Protein AF-A0A3M1I1Z7-F1 (afdb_monomer_lite)

Secondary structure (DSSP, 8-state):
-----PPPPHHHHHTT-------IIIIIB-S--EE-TTS-EE--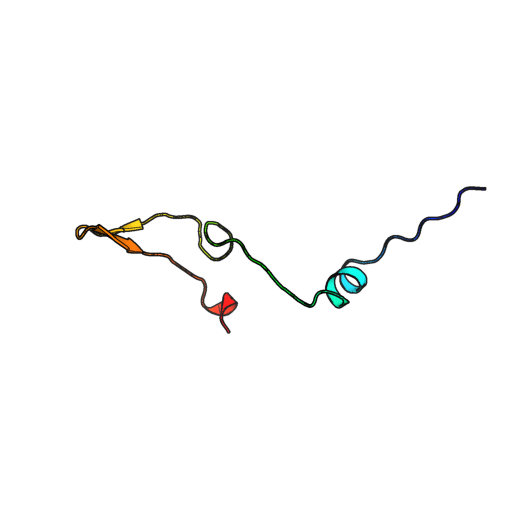B-GGGT-

Structure (mmCIF, N/CA/C/O backbone):
data_AF-A0A3M1I1Z7-F1
#
_entry.id   AF-A0A3M1I1Z7-F1
#
loop_
_atom_site.group_PDB
_atom_site.id
_atom_site.type_symbol
_atom_site.label_atom_id
_atom_site.label_alt_id
_atom_site.label_comp_id
_atom_site.label_asym_id
_atom_site.label_entity_id
_atom_site.label_seq_id
_atom_site.pdbx_PDB_ins_code
_atom_site.Cartn_x
_atom_site.Cartn_y
_atom_site.Cartn_z
_atom_site.occupancy
_atom_site.B_iso_or_equiv
_atom_site.auth_seq_id
_atom_site.auth_comp_id
_atom_site.auth_asym_id
_atom_site.auth_atom_id
_atom_site.pdbx_PDB_model_num
ATOM 1 N N . MET A 1 1 ? -21.664 29.903 28.341 1.00 49.69 1 MET A N 1
ATOM 2 C CA . MET A 1 1 ? -21.172 28.523 28.561 1.00 49.69 1 MET A CA 1
ATOM 3 C C . MET A 1 1 ? -20.654 27.960 27.241 1.00 49.69 1 MET A C 1
ATOM 5 O O . MET A 1 1 ? -21.449 27.774 26.332 1.00 49.69 1 MET A O 1
ATOM 9 N N . LYS A 1 2 ? -19.338 27.750 27.090 1.00 52.78 2 LYS A N 1
ATOM 10 C CA . LYS A 1 2 ? -18.766 27.041 25.929 1.00 52.78 2 LYS A CA 1
ATOM 11 C C . LYS A 1 2 ? -18.780 25.546 26.238 1.00 52.78 2 LYS A C 1
ATOM 13 O O . LYS A 1 2 ? -18.093 25.109 27.154 1.00 52.78 2 LYS A O 1
ATOM 18 N N . ILE A 1 3 ? -19.576 24.780 25.499 1.00 63.81 3 ILE A N 1
ATOM 19 C CA . ILE A 1 3 ? -19.542 23.317 25.546 1.00 63.81 3 ILE A CA 1
ATOM 20 C C . ILE A 1 3 ? -18.194 22.894 24.948 1.00 63.81 3 ILE A C 1
ATOM 22 O O . ILE A 1 3 ? -17.929 23.143 23.773 1.00 63.81 3 ILE A O 1
ATOM 26 N N . LEU A 1 4 ? -17.313 22.315 25.763 1.00 68.50 4 LEU A N 1
ATOM 27 C CA . LEU A 1 4 ? -16.048 21.745 25.300 1.00 68.50 4 LEU A CA 1
ATOM 28 C C . LEU A 1 4 ? -16.358 20.500 24.457 1.00 68.50 4 LEU A C 1
ATOM 30 O O . LEU A 1 4 ? -16.630 19.428 24.991 1.00 68.50 4 LEU A O 1
ATOM 34 N N . GLN A 1 5 ? -16.343 20.635 23.130 1.00 72.69 5 GLN A N 1
ATOM 35 C CA . GLN A 1 5 ? -16.425 19.485 22.229 1.00 72.69 5 GLN A CA 1
ATOM 36 C C . GLN A 1 5 ? -15.131 18.666 22.332 1.00 72.69 5 GLN A C 1
ATOM 38 O O . GLN A 1 5 ? -14.079 19.075 21.836 1.00 72.69 5 GLN A O 1
ATOM 43 N N . ARG A 1 6 ? -15.195 17.493 22.973 1.00 85.75 6 ARG A N 1
ATOM 44 C CA . ARG A 1 6 ? -14.072 16.547 23.011 1.00 85.75 6 ARG A CA 1
ATOM 45 C C . ARG A 1 6 ? -13.844 15.972 21.613 1.00 85.75 6 ARG A C 1
ATOM 47 O O . ARG A 1 6 ? -14.702 15.283 21.068 1.00 85.75 6 ARG A O 1
ATOM 54 N N . ARG A 1 7 ? -12.662 16.218 21.047 1.00 87.06 7 ARG A N 1
ATOM 55 C CA . ARG A 1 7 ? -12.197 15.518 19.843 1.00 87.06 7 ARG A CA 1
ATOM 56 C C . ARG A 1 7 ? -11.677 14.136 20.225 1.00 87.06 7 ARG A C 1
ATOM 58 O O . ARG A 1 7 ? -10.933 14.001 21.191 1.00 87.06 7 ARG A O 1
ATOM 65 N N . LEU A 1 8 ? -12.047 13.127 19.441 1.00 90.44 8 LEU A N 1
ATOM 66 C CA . LEU A 1 8 ? -11.442 11.799 19.534 1.00 90.44 8 LEU A CA 1
ATOM 67 C C . LEU A 1 8 ? -9.962 11.872 19.140 1.00 90.44 8 LEU A C 1
ATOM 69 O O . LEU A 1 8 ? -9.608 12.528 18.152 1.00 90.44 8 LEU A O 1
ATOM 73 N N . SER A 1 9 ? -9.123 11.158 19.880 1.00 94.81 9 SER A N 1
ATOM 74 C CA . SER A 1 9 ? -7.743 10.862 19.507 1.00 94.81 9 SER A CA 1
ATOM 75 C C . SER A 1 9 ? -7.691 10.009 18.237 1.00 94.81 9 SER A C 1
ATOM 77 O O . SER A 1 9 ? -8.658 9.342 17.862 1.00 94.81 9 SER A O 1
ATOM 79 N N . LEU A 1 10 ? -6.542 10.002 17.559 1.00 94.69 10 LEU A N 1
ATOM 80 C CA . LEU A 1 10 ? -6.350 9.189 16.357 1.00 94.69 10 LEU A CA 1
ATOM 81 C C . LEU A 1 10 ? -6.544 7.689 16.641 1.00 94.69 10 LEU A C 1
ATOM 83 O O . LEU A 1 10 ? -7.202 7.002 15.866 1.00 94.69 10 LEU A O 1
ATOM 87 N N . LYS A 1 11 ? -6.065 7.206 17.795 1.00 96.44 11 LYS A N 1
ATOM 88 C CA . LYS A 1 11 ? -6.224 5.810 18.231 1.00 96.44 11 LYS A CA 1
ATOM 89 C C . LYS A 1 11 ? -7.698 5.430 18.410 1.00 96.44 11 LYS A C 1
ATOM 91 O O . LYS A 1 11 ? -8.117 4.373 17.950 1.00 96.44 11 LYS A O 1
ATOM 96 N N . GLU A 1 12 ? -8.497 6.313 19.014 1.00 95.81 12 GLU A N 1
ATOM 97 C CA . GLU A 1 12 ? -9.947 6.113 19.171 1.00 95.81 12 GLU A CA 1
ATOM 98 C C . GLU A 1 12 ? -10.691 6.119 17.825 1.00 95.81 12 GLU A C 1
ATOM 100 O O . GLU A 1 12 ? -11.704 5.434 17.681 1.00 95.81 12 GLU A O 1
ATOM 105 N N . LYS A 1 13 ? -10.207 6.888 16.840 1.00 93.50 13 LYS A N 1
ATOM 106 C CA . LYS A 1 13 ? -10.780 6.923 15.486 1.00 93.50 13 LYS A CA 1
ATOM 107 C C . LYS A 1 13 ? -10.453 5.653 14.699 1.00 93.50 13 LYS A C 1
ATOM 109 O O . LYS A 1 13 ? -11.365 5.029 14.165 1.00 93.50 13 LYS A O 1
ATOM 114 N N . ILE A 1 14 ? -9.177 5.264 14.653 1.00 96.38 14 ILE A N 1
ATOM 115 C CA . ILE A 1 14 ? -8.709 4.107 13.873 1.00 96.38 14 ILE A CA 1
ATOM 116 C C . ILE A 1 14 ? -9.226 2.790 14.466 1.00 96.38 14 ILE A C 1
ATOM 118 O O . ILE A 1 14 ? -9.565 1.883 13.716 1.00 96.38 14 ILE A O 1
ATOM 122 N N . GLY A 1 15 ? -9.392 2.694 15.792 1.00 96.62 15 GLY A N 1
ATOM 123 C CA . GLY A 1 15 ? -9.854 1.466 16.456 1.00 96.62 15 GLY A CA 1
ATOM 124 C C . GLY A 1 15 ? -11.255 0.973 16.059 1.00 96.62 15 GLY A C 1
ATOM 125 O O . GLY A 1 15 ? -11.641 -0.121 16.456 1.00 96.62 15 GLY A O 1
ATOM 126 N N . LYS A 1 16 ? -12.028 1.757 15.295 1.00 95.38 16 LYS A N 1
ATOM 127 C CA . LYS A 1 16 ? -13.356 1.377 14.778 1.00 95.38 16 LYS A CA 1
ATOM 128 C C . LYS A 1 16 ? -13.345 0.958 13.304 1.00 95.38 16 LYS A C 1
ATOM 130 O O . LYS A 1 16 ? -14.389 0.568 12.784 1.00 95.38 16 LYS A O 1
ATOM 135 N N . VAL A 1 17 ? -12.210 1.085 12.617 1.00 95.94 17 VAL A N 1
ATOM 136 C CA . VAL A 1 17 ? -12.085 0.773 11.190 1.00 95.94 17 VAL A CA 1
ATOM 137 C C . VAL A 1 17 ? -12.189 -0.740 10.993 1.00 95.94 17 VAL A C 1
ATOM 139 O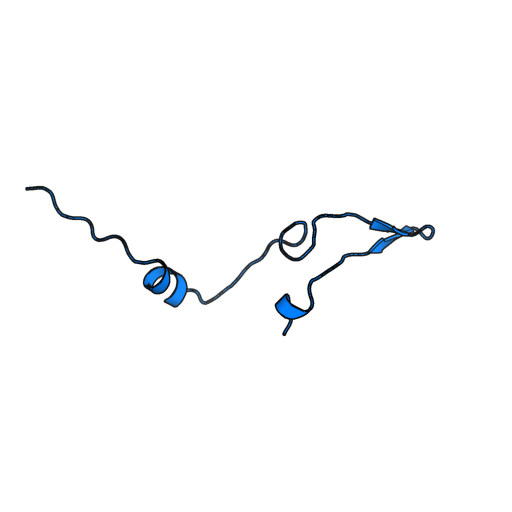 O . VAL A 1 17 ? -11.508 -1.509 11.663 1.00 95.94 17 VAL A O 1
ATOM 142 N N . ARG A 1 18 ? -13.067 -1.166 10.079 1.00 97.69 18 ARG A N 1
ATOM 143 C CA . ARG A 1 18 ? -13.299 -2.584 9.734 1.00 97.69 18 ARG A CA 1
ATOM 144 C C . ARG A 1 18 ? -12.960 -2.920 8.282 1.00 97.69 18 ARG A C 1
ATOM 146 O O . ARG A 1 18 ? -13.076 -4.072 7.884 1.00 97.69 18 ARG A O 1
ATOM 153 N N . LEU A 1 19 ? -12.596 -1.908 7.501 1.00 97.62 19 LEU A N 1
ATOM 154 C CA . LEU A 1 19 ? -12.257 -2.004 6.091 1.00 97.62 19 LEU A CA 1
ATOM 155 C C . LEU A 1 19 ? -11.162 -0.983 5.796 1.00 97.62 19 LEU A C 1
ATOM 157 O O . LEU A 1 19 ? -11.278 0.172 6.205 1.00 97.62 19 LEU A O 1
ATOM 161 N N . LEU A 1 20 ? -10.142 -1.413 5.062 1.00 96.00 20 LEU A N 1
ATOM 162 C CA . LEU A 1 20 ? -9.113 -0.552 4.502 1.00 96.00 20 LEU A CA 1
ATOM 163 C C . LEU A 1 20 ? -9.228 -0.620 2.978 1.00 96.00 20 LEU A C 1
ATOM 165 O O . LEU A 1 20 ? -9.104 -1.696 2.403 1.00 96.00 20 LEU A O 1
ATOM 169 N N . ALA A 1 21 ? -9.507 0.517 2.345 1.00 97.25 21 ALA A N 1
ATOM 170 C CA . ALA A 1 21 ? -9.495 0.666 0.895 1.00 97.25 21 ALA A CA 1
ATOM 171 C C . ALA A 1 21 ? -8.335 1.594 0.535 1.00 97.25 21 ALA A C 1
ATOM 173 O O . ALA A 1 21 ? -8.245 2.698 1.077 1.00 97.25 21 ALA A O 1
ATOM 174 N N . LEU A 1 22 ? -7.444 1.119 -0.328 1.00 97.31 22 LEU A N 1
ATOM 175 C CA . LEU A 1 22 ? -6.231 1.821 -0.729 1.00 97.31 22 LEU A CA 1
ATOM 176 C C . LEU A 1 22 ? -6.285 2.069 -2.228 1.00 97.31 22 LEU A C 1
ATOM 178 O O . LEU A 1 22 ? -6.741 1.212 -2.986 1.00 97.31 22 LEU A O 1
ATOM 182 N N . ASP A 1 23 ? -5.822 3.246 -2.630 1.00 97.81 23 ASP A N 1
ATOM 183 C CA . ASP A 1 23 ? -5.486 3.491 -4.025 1.00 97.81 23 ASP A CA 1
ATOM 184 C C . ASP A 1 23 ? -4.233 2.683 -4.405 1.00 97.81 23 ASP A C 1
ATOM 186 O O . ASP A 1 23 ? -3.518 2.177 -3.537 1.00 97.81 23 ASP A O 1
ATOM 190 N N . VAL A 1 24 ? -3.973 2.535 -5.698 1.00 96.50 24 VAL A N 1
ATOM 191 C CA . VAL A 1 24 ? -2.834 1.764 -6.200 1.00 96.50 24 VAL A CA 1
ATOM 192 C C . VAL A 1 24 ? -1.675 2.698 -6.508 1.00 96.50 24 VAL A C 1
ATOM 194 O O . VAL A 1 24 ? -0.647 2.657 -5.830 1.00 96.50 24 VAL A O 1
ATOM 197 N N . ASP A 1 25 ? -1.839 3.553 -7.512 1.00 96.06 25 ASP A N 1
ATOM 198 C CA . ASP A 1 25 ? -0.726 4.299 -8.084 1.00 96.06 25 ASP A CA 1
ATOM 199 C C . ASP A 1 25 ? -0.346 5.500 -7.213 1.00 96.06 25 ASP A C 1
ATOM 201 O O . ASP A 1 25 ? -1.099 6.457 -7.071 1.00 96.06 25 ASP A O 1
ATOM 205 N N . GLY A 1 26 ? 0.839 5.436 -6.599 1.00 95.94 26 GLY A N 1
ATOM 206 C CA . GLY A 1 26 ? 1.315 6.441 -5.641 1.00 95.94 26 GLY A CA 1
ATOM 207 C C . GLY A 1 26 ? 0.909 6.182 -4.185 1.00 95.94 26 GLY A C 1
ATOM 208 O O . GLY A 1 26 ? 1.267 6.976 -3.313 1.00 95.94 26 GLY A O 1
ATOM 209 N N . VAL A 1 27 ? 0.186 5.087 -3.912 1.00 97.19 27 VAL A N 1
ATOM 210 C CA . VAL A 1 27 ? -0.091 4.603 -2.548 1.00 97.19 27 VAL A CA 1
ATOM 211 C C . VAL A 1 27 ? 0.544 3.235 -2.327 1.00 97.19 27 VAL A C 1
ATOM 213 O O . VAL A 1 27 ? 1.460 3.126 -1.521 1.00 97.19 27 VAL A O 1
ATOM 216 N N . LEU A 1 28 ? 0.084 2.207 -3.046 1.00 97.81 28 LEU A N 1
ATOM 217 C CA . LEU A 1 28 ? 0.675 0.864 -2.996 1.00 97.81 28 LEU A CA 1
ATOM 218 C C . LEU A 1 28 ? 1.894 0.722 -3.919 1.00 97.81 28 LEU A C 1
ATOM 220 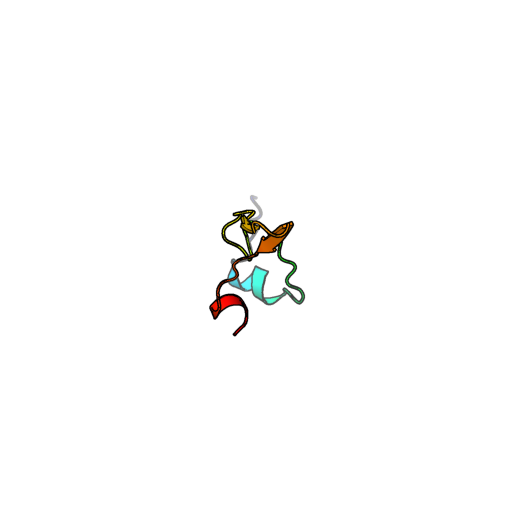O O . LEU A 1 28 ? 2.683 -0.211 -3.769 1.00 97.81 28 LEU A O 1
ATOM 224 N N . THR A 1 29 ? 2.044 1.633 -4.879 1.00 97.38 29 THR A N 1
ATOM 225 C CA . THR A 1 29 ? 3.213 1.732 -5.756 1.00 97.38 29 THR A CA 1
ATOM 226 C C . THR A 1 29 ? 3.910 3.077 -5.585 1.00 97.38 29 THR A C 1
ATOM 228 O O . THR A 1 29 ? 3.335 4.033 -5.065 1.00 97.38 29 THR A O 1
ATOM 231 N N . ASP A 1 30 ? 5.136 3.194 -6.095 1.00 96.00 30 ASP A N 1
ATOM 232 C CA . ASP A 1 30 ? 5.872 4.466 -6.149 1.00 96.00 30 ASP A CA 1
ATOM 233 C C . ASP A 1 30 ? 5.335 5.455 -7.210 1.00 96.00 30 ASP A C 1
ATOM 235 O O . ASP A 1 30 ? 5.954 6.489 -7.472 1.00 96.00 30 ASP A O 1
ATOM 239 N N . GLY A 1 31 ? 4.187 5.146 -7.827 1.00 95.88 31 GLY A N 1
ATOM 240 C CA . GLY A 1 31 ? 3.498 5.987 -8.805 1.00 95.88 31 GLY A CA 1
ATOM 241 C C . GLY A 1 31 ? 4.119 5.980 -10.203 1.00 95.88 31 GLY A C 1
ATOM 242 O O . GLY A 1 31 ? 3.651 6.704 -11.083 1.00 95.88 31 GLY A O 1
ATOM 243 N N . ARG A 1 32 ? 5.168 5.184 -10.446 1.00 95.81 32 ARG A N 1
ATOM 244 C CA . ARG A 1 32 ? 5.761 5.053 -11.782 1.00 95.81 32 ARG A CA 1
ATOM 245 C C . ARG A 1 32 ? 4.917 4.134 -12.656 1.00 95.81 32 ARG A C 1
ATOM 247 O O . ARG A 1 32 ? 4.560 3.034 -12.251 1.00 95.81 32 ARG A O 1
ATOM 254 N N . ILE A 1 33 ? 4.708 4.552 -13.902 1.00 95.31 33 ILE A N 1
ATOM 255 C CA . ILE A 1 33 ? 4.101 3.722 -14.945 1.00 95.31 33 ILE A CA 1
ATOM 256 C C . ILE A 1 33 ? 5.220 3.264 -15.878 1.00 95.31 33 ILE A C 1
ATOM 258 O O . ILE A 1 33 ? 5.793 4.073 -16.612 1.00 95.31 33 ILE A O 1
ATOM 262 N N . ILE A 1 34 ? 5.572 1.980 -15.813 1.00 96.12 34 ILE A N 1
ATOM 263 C CA . ILE A 1 34 ? 6.695 1.405 -16.561 1.00 96.12 34 ILE A CA 1
ATOM 264 C C . ILE A 1 34 ? 6.155 0.460 -17.626 1.00 96.12 34 ILE A C 1
ATOM 266 O O . ILE A 1 34 ? 5.459 -0.500 -17.308 1.00 96.12 34 ILE A O 1
ATOM 270 N N . TRP A 1 35 ? 6.544 0.705 -18.876 1.00 97.19 35 TRP A N 1
ATOM 271 C CA . TRP A 1 35 ? 6.238 -0.159 -20.012 1.00 97.19 35 TRP A CA 1
ATOM 272 C C . TRP A 1 35 ? 7.495 -0.890 -20.482 1.00 97.19 35 TRP A C 1
ATOM 274 O O . TRP A 1 35 ? 8.555 -0.281 -20.638 1.00 97.19 35 TRP A O 1
ATOM 284 N N . THR A 1 36 ? 7.389 -2.194 -20.727 1.00 95.94 36 THR A N 1
ATOM 285 C CA . THR A 1 36 ? 8.471 -2.979 -21.334 1.00 95.94 36 THR A CA 1
ATOM 286 C C . THR A 1 36 ? 8.491 -2.774 -22.847 1.00 95.94 36 THR A C 1
ATOM 288 O O . THR A 1 36 ? 7.493 -2.398 -23.461 1.00 95.94 36 THR A O 1
ATOM 291 N N . GLY A 1 37 ? 9.613 -3.101 -23.496 1.00 96.50 37 GLY A N 1
ATOM 292 C CA . GLY A 1 37 ? 9.706 -3.075 -24.963 1.00 96.50 37 GLY A CA 1
ATOM 293 C C . GLY A 1 37 ? 8.747 -4.040 -25.677 1.00 96.50 37 GLY A C 1
ATOM 294 O O . GLY A 1 37 ? 8.607 -3.961 -26.893 1.00 96.50 37 GLY A O 1
ATOM 295 N N . LYS A 1 38 ? 8.085 -4.944 -24.939 1.00 96.69 38 LYS A N 1
ATOM 296 C CA . LYS A 1 38 ? 7.060 -5.868 -25.448 1.00 96.69 38 LYS A CA 1
ATOM 297 C C . LYS A 1 38 ? 5.628 -5.361 -25.230 1.00 96.69 38 LYS A C 1
ATOM 299 O O . LYS A 1 38 ? 4.690 -6.051 -25.612 1.00 96.69 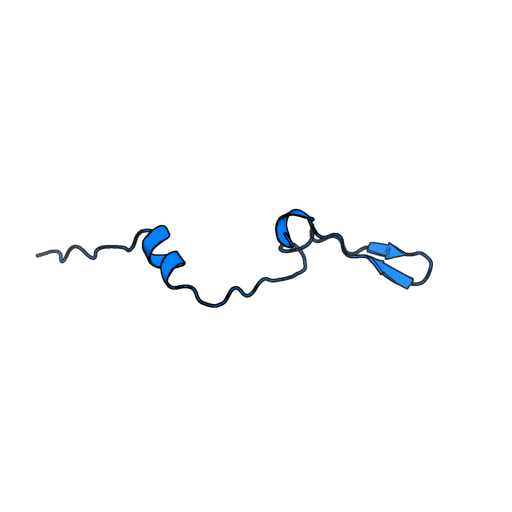38 LYS A O 1
ATOM 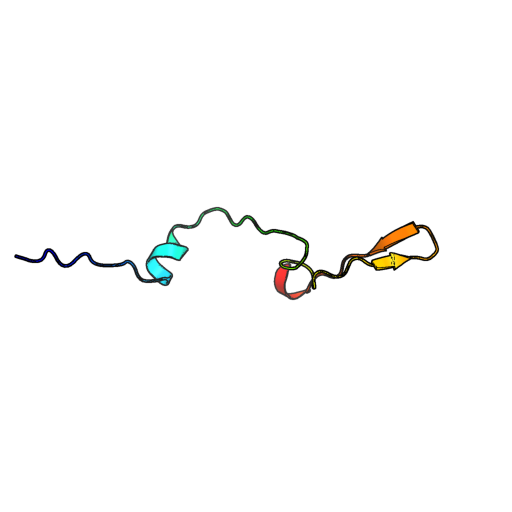304 N N . GLY A 1 39 ? 5.459 -4.176 -24.638 1.00 95.69 39 GLY A N 1
ATOM 305 C CA . GLY A 1 39 ? 4.151 -3.585 -24.353 1.00 95.69 39 GLY A CA 1
ATOM 306 C C . GLY A 1 39 ? 3.500 -4.081 -23.061 1.00 95.69 39 GLY A C 1
ATOM 307 O O . GLY A 1 39 ? 2.300 -3.902 -22.889 1.00 95.69 39 GLY A O 1
ATOM 308 N N . GLU A 1 40 ? 4.259 -4.700 -22.156 1.00 97.38 40 GLU A N 1
ATOM 309 C CA . GLU A 1 40 ? 3.759 -5.087 -20.831 1.00 97.38 40 GLU A CA 1
ATOM 310 C C . GLU A 1 40 ? 3.890 -3.914 -19.859 1.00 97.38 40 GLU A C 1
ATOM 312 O O . GLU A 1 40 ? 4.853 -3.150 -19.938 1.00 97.38 40 GLU A O 1
ATOM 317 N N . GLU A 1 41 ? 2.967 -3.808 -18.909 1.00 96.44 41 GLU A N 1
ATOM 318 C CA . GLU A 1 41 ? 3.051 -2.842 -17.815 1.00 96.44 41 GLU A CA 1
ATOM 319 C C . GLU A 1 41 ? 3.631 -3.509 -16.559 1.00 96.44 41 GLU A C 1
ATOM 321 O O . GLU A 1 41 ? 3.192 -4.588 -16.158 1.00 96.44 41 GLU A O 1
ATOM 326 N N . VAL A 1 42 ? 4.6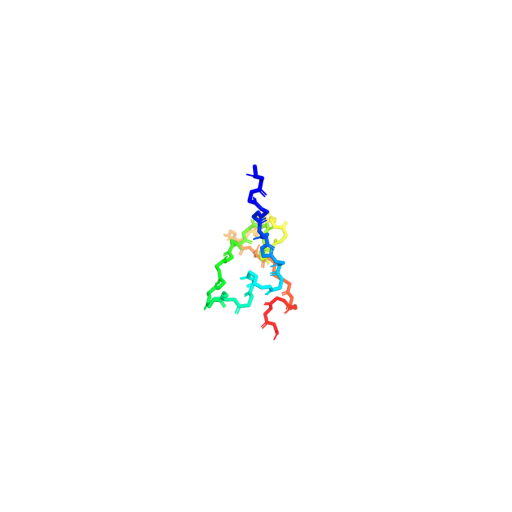08 -2.861 -15.922 1.00 96.38 42 VAL A N 1
ATOM 327 C CA . VAL A 1 42 ? 5.240 -3.334 -14.683 1.00 96.38 42 VAL A CA 1
ATOM 328 C C . VAL A 1 42 ? 4.902 -2.390 -13.534 1.00 96.38 42 VAL A C 1
ATOM 330 O O . VAL A 1 42 ? 5.171 -1.191 -13.609 1.00 96.38 42 VAL A O 1
ATOM 333 N N . ARG A 1 43 ? 4.377 -2.950 -12.437 1.00 96.06 43 ARG A N 1
ATOM 334 C CA . ARG A 1 43 ? 4.055 -2.230 -11.196 1.00 96.06 43 ARG A CA 1
ATOM 335 C C . ARG A 1 43 ? 4.956 -2.698 -10.058 1.00 96.06 43 ARG A C 1
ATOM 337 O O . ARG A 1 43 ? 5.117 -3.900 -9.852 1.00 96.06 43 ARG A O 1
ATOM 344 N N . HIS A 1 44 ? 5.526 -1.750 -9.320 1.00 96.56 44 HIS A N 1
ATOM 345 C CA . HIS A 1 44 ? 6.408 -2.028 -8.188 1.00 96.56 44 HIS A CA 1
ATOM 346 C C . HIS A 1 44 ? 5.668 -1.794 -6.874 1.00 96.56 44 HIS A C 1
ATOM 348 O O . HIS A 1 44 ? 5.277 -0.668 -6.583 1.00 96.56 44 HIS A O 1
ATOM 354 N N . PHE A 1 45 ? 5.513 -2.859 -6.090 1.00 97.38 45 PHE A N 1
ATOM 355 C CA . PHE A 1 45 ? 4.923 -2.840 -4.752 1.00 97.38 45 PHE A CA 1
ATOM 356 C C . PHE A 1 45 ? 6.003 -3.049 -3.690 1.00 97.38 45 PHE A C 1
ATOM 358 O O . PHE A 1 45 ? 7.033 -3.676 -3.962 1.00 97.38 45 PHE A O 1
ATOM 365 N N . HIS A 1 46 ? 5.763 -2.570 -2.470 1.00 97.12 46 HIS A N 1
ATOM 366 C CA . HIS A 1 46 ? 6.671 -2.803 -1.353 1.00 97.12 46 HIS A CA 1
ATOM 367 C C . HIS A 1 46 ? 6.313 -4.094 -0.603 1.00 97.12 46 HIS A C 1
ATOM 369 O O . HIS A 1 46 ? 5.161 -4.325 -0.248 1.00 97.12 46 HIS A O 1
ATOM 375 N N . VAL A 1 47 ? 7.307 -4.945 -0.324 1.00 96.94 47 VAL A N 1
ATOM 376 C CA . VAL A 1 47 ? 7.068 -6.269 0.290 1.00 96.94 47 VAL A CA 1
ATOM 377 C C . VAL A 1 47 ? 6.404 -6.153 1.665 1.00 96.94 47 VAL A C 1
ATOM 379 O O . VAL A 1 47 ? 5.519 -6.943 1.973 1.00 96.94 47 VAL A O 1
ATOM 382 N N . GLN A 1 48 ? 6.789 -5.150 2.463 1.00 97.44 48 GLN A N 1
ATOM 383 C CA . GLN A 1 48 ? 6.220 -4.946 3.804 1.00 97.44 48 GLN A CA 1
ATOM 384 C C . GLN A 1 48 ? 4.725 -4.593 3.788 1.00 97.44 48 GLN A C 1
ATOM 386 O O . GLN A 1 48 ? 4.079 -4.743 4.816 1.00 97.44 48 GLN A O 1
ATOM 391 N N . ASP A 1 49 ? 4.170 -4.145 2.656 1.00 95.50 49 ASP A N 1
ATOM 392 C CA . ASP A 1 49 ? 2.743 -3.805 2.567 1.00 95.50 49 ASP A CA 1
ATOM 393 C C . ASP A 1 49 ? 1.860 -5.059 2.437 1.00 95.50 49 ASP A C 1
ATOM 395 O O . ASP A 1 49 ? 0.659 -5.003 2.697 1.00 95.50 49 ASP A O 1
ATOM 399 N N . GLY A 1 50 ? 2.445 -6.193 2.026 1.00 90.75 50 GLY A N 1
ATOM 400 C CA . GLY A 1 50 ? 1.744 -7.466 1.827 1.00 90.75 50 GLY A CA 1
ATOM 401 C C . GLY A 1 50 ? 1.991 -8.532 2.901 1.00 90.75 50 GLY A C 1
ATOM 402 O O . GLY A 1 50 ? 1.341 -9.577 2.852 1.00 90.75 50 GLY A O 1
ATOM 403 N N . THR A 1 51 ? 2.925 -8.305 3.829 1.00 75.25 51 THR A N 1
ATOM 404 C CA . THR A 1 51 ? 3.271 -9.217 4.941 1.00 75.25 51 THR A CA 1
ATOM 405 C C . THR A 1 51 ? 2.651 -8.767 6.250 1.00 75.25 51 THR A C 1
ATOM 407 O O . THR A 1 51 ? 2.051 -9.618 6.941 1.00 75.25 51 THR A O 1
#

pLDDT: mean 91.94, std 11.05, range [49.69, 97.81]

Radius of gyration: 19.62 Å; chains: 1; bounding box: 31×38×54 Å

Foldseek 3Di:
DDDPDDDDDPCRVVVPDPDDDFDFQVTQFVNDFDADPVGDTDTDGDPVVVD

Sequence (51 aa):
MKILQRRLSLKEKIGKVRLLALDVDGVLTDGRIIWTGKGEEVRHFHVQDGT